Protein AF-A0A5E4III9-F1 (afdb_monomer_lite)

pLDDT: mean 73.58, std 8.46, range [50.62, 87.31]

Foldseek 3Di:
DVVVVVVVLVVQLVVLCVVPVDSLVSNVVSLVVVLVVLVVVLVVQLVVLVVQCPDPDPVSNVVSVVVSVVSVVVNVVCVVVSVVVVVVSVVVVVVVVVVVVVVVVVVVVVVVVVVVVVPPD

Structure (mmCIF, N/CA/C/O backbone):
data_AF-A0A5E4III9-F1
#
_entry.id   AF-A0A5E4III9-F1
#
loop_
_atom_site.group_PDB
_atom_site.id
_atom_site.type_symbol
_atom_site.label_atom_id
_atom_site.label_alt_id
_atom_site.label_comp_id
_atom_site.label_asym_id
_atom_site.label_entity_id
_atom_site.label_seq_id
_atom_site.pdbx_PDB_ins_code
_atom_site.Cartn_x
_atom_site.Cartn_y
_atom_site.Cartn_z
_atom_site.occupancy
_atom_site.B_iso_or_equiv
_atom_site.auth_seq_id
_atom_site.auth_comp_id
_atom_site.auth_asym_id
_atom_site.auth_atom_id
_atom_site.pdbx_PDB_model_num
ATOM 1 N N . MET A 1 1 ? 4.104 14.417 -4.722 1.00 52.00 1 MET A N 1
ATOM 2 C CA . MET A 1 1 ? 3.843 12.965 -4.642 1.00 52.00 1 MET A CA 1
ATOM 3 C C . MET A 1 1 ? 3.243 12.587 -3.291 1.00 52.00 1 MET A C 1
ATOM 5 O O . MET A 1 1 ? 2.065 12.292 -3.270 1.00 52.00 1 MET A O 1
ATOM 9 N N . GLY A 1 2 ? 3.953 12.672 -2.155 1.00 51.81 2 GLY A N 1
ATOM 10 C CA . GLY A 1 2 ? 3.400 12.237 -0.853 1.00 51.81 2 GLY A CA 1
ATOM 11 C C . GLY A 1 2 ? 2.116 12.945 -0.378 1.00 51.81 2 GLY A C 1
ATOM 12 O O . GLY A 1 2 ? 1.231 12.283 0.154 1.00 51.81 2 GLY A O 1
ATOM 13 N N . SER A 1 3 ? 1.971 14.259 -0.596 1.00 65.06 3 SER A N 1
ATOM 14 C CA . SER A 1 3 ? 0.778 14.992 -0.127 1.00 65.06 3 SER A CA 1
ATOM 15 C C . SER A 1 3 ? -0.473 14.737 -0.973 1.00 65.06 3 SER A C 1
ATOM 17 O O . SER A 1 3 ? -1.571 14.720 -0.436 1.00 65.06 3 SER A O 1
ATOM 19 N N . GLU A 1 4 ? -0.323 14.499 -2.275 1.00 70.50 4 GLU A N 1
ATOM 20 C CA . GLU A 1 4 ? -1.440 14.219 -3.190 1.00 70.50 4 GLU A CA 1
ATOM 21 C C . GLU A 1 4 ? -2.107 12.884 -2.852 1.00 70.50 4 GLU A C 1
ATOM 23 O O . GLU A 1 4 ? -3.328 12.796 -2.749 1.00 70.50 4 GLU A O 1
ATOM 28 N N . TYR A 1 5 ? -1.294 11.863 -2.569 1.00 61.53 5 TYR A N 1
ATOM 29 C CA . TYR A 1 5 ? -1.797 10.566 -2.123 1.00 61.53 5 TYR A CA 1
ATOM 30 C C . TYR A 1 5 ? -2.474 10.642 -0.752 1.00 61.53 5 TYR A C 1
ATOM 32 O O . TYR A 1 5 ? -3.450 9.933 -0.531 1.00 61.53 5 TYR A O 1
ATOM 40 N N . ALA A 1 6 ? -1.998 11.509 0.150 1.00 67.44 6 ALA A N 1
ATOM 41 C CA . ALA A 1 6 ? -2.626 11.715 1.454 1.00 67.44 6 ALA A CA 1
ATOM 42 C C . ALA A 1 6 ? -4.012 12.370 1.334 1.00 67.44 6 ALA A C 1
ATOM 44 O O . ALA A 1 6 ? -4.943 11.949 2.016 1.00 67.44 6 ALA A O 1
ATOM 45 N N . ILE A 1 7 ? -4.165 13.349 0.436 1.00 77.00 7 ILE A N 1
ATOM 46 C CA . ILE A 1 7 ? -5.452 14.008 0.172 1.00 77.00 7 ILE A CA 1
ATOM 47 C C . ILE A 1 7 ? -6.441 13.009 -0.437 1.00 77.00 7 ILE A C 1
ATOM 49 O O . ILE A 1 7 ? -7.537 12.846 0.090 1.00 77.00 7 ILE A O 1
ATOM 53 N N . LEU A 1 8 ? -6.022 12.270 -1.470 1.00 74.31 8 LEU A N 1
ATOM 54 C CA . LEU A 1 8 ? -6.843 11.233 -2.105 1.00 74.31 8 LEU A CA 1
ATOM 55 C C . LEU A 1 8 ? -7.246 10.120 -1.126 1.00 74.31 8 LEU A C 1
ATOM 57 O O . LEU A 1 8 ? -8.374 9.637 -1.181 1.00 74.31 8 LEU A O 1
ATOM 61 N N . MET A 1 9 ? -6.342 9.718 -0.225 1.00 65.69 9 MET A N 1
ATOM 62 C CA . MET A 1 9 ? -6.633 8.763 0.852 1.00 65.69 9 MET A CA 1
ATOM 63 C C . MET A 1 9 ? -7.701 9.293 1.805 1.00 65.69 9 MET A C 1
ATOM 65 O O . MET A 1 9 ? -8.627 8.563 2.144 1.00 65.69 9 MET A O 1
ATOM 69 N N . MET A 1 10 ? -7.575 10.549 2.239 1.00 71.94 10 MET A N 1
ATOM 70 C CA . MET A 1 10 ? -8.521 11.159 3.171 1.00 71.94 10 MET A CA 1
ATOM 71 C C . MET A 1 10 ? -9.905 11.306 2.536 1.00 71.94 10 MET A C 1
ATOM 73 O O . MET A 1 10 ? -10.906 10.989 3.171 1.00 71.94 10 MET A O 1
ATOM 77 N N . GLU A 1 11 ? -9.958 11.749 1.282 1.00 79.31 11 GLU A N 1
ATOM 78 C CA . GLU A 1 11 ? -11.200 11.937 0.535 1.00 79.31 11 GLU A CA 1
ATOM 79 C C . GLU A 1 11 ? -11.935 10.607 0.337 1.00 79.31 11 GLU A C 1
ATOM 81 O O . GLU A 1 11 ? -13.101 10.503 0.715 1.00 79.31 11 GLU A O 1
ATOM 86 N N . ARG A 1 12 ? -11.233 9.554 -0.117 1.00 75.19 12 ARG A N 1
ATOM 87 C CA . ARG A 1 12 ? -11.812 8.203 -0.231 1.00 75.19 12 ARG A CA 1
ATOM 88 C C . ARG A 1 12 ? -12.274 7.662 1.118 1.00 75.19 12 ARG A C 1
ATOM 90 O O . ARG A 1 12 ? -13.335 7.061 1.200 1.00 75.19 12 ARG A O 1
ATOM 97 N N . PHE A 1 13 ? -11.484 7.875 2.171 1.00 73.25 13 PHE A N 1
ATOM 98 C CA . PHE A 1 13 ? -11.837 7.421 3.511 1.00 73.25 13 PHE A CA 1
ATOM 99 C C . PHE A 1 13 ? -13.121 8.088 4.012 1.00 73.25 13 PHE A C 1
ATOM 101 O O . PHE A 1 13 ? -13.978 7.399 4.554 1.00 73.25 13 PHE A O 1
ATOM 108 N N . TYR A 1 14 ? -13.285 9.400 3.813 1.00 77.50 14 TYR A N 1
ATOM 109 C CA . TYR A 1 14 ? -14.514 10.101 4.189 1.00 77.50 14 TYR A CA 1
ATOM 110 C C . TYR A 1 14 ? -15.712 9.712 3.323 1.00 77.50 14 TYR A C 1
ATOM 112 O O . TYR A 1 14 ? -16.817 9.606 3.850 1.00 77.50 14 TYR A O 1
ATOM 120 N N . GLU A 1 15 ? -15.510 9.486 2.026 1.00 77.44 15 GLU A N 1
ATOM 121 C CA . GLU A 1 15 ? -16.551 9.027 1.102 1.00 77.44 15 GLU A CA 1
ATOM 122 C C . GLU A 1 15 ? -17.077 7.641 1.510 1.00 77.44 15 GLU A C 1
ATOM 124 O O . GLU A 1 15 ? -18.284 7.446 1.677 1.00 77.44 15 GLU A O 1
ATOM 129 N N . GLU A 1 16 ? -16.172 6.705 1.799 1.00 72.25 16 GLU A N 1
ATOM 130 C CA . GLU A 1 16 ? -16.540 5.367 2.256 1.00 72.25 16 GLU A CA 1
ATOM 131 C C . GLU A 1 16 ? -17.083 5.393 3.697 1.00 72.25 16 GLU A C 1
ATOM 133 O O . GLU A 1 16 ? -18.022 4.666 4.012 1.00 72.25 16 GLU A O 1
ATOM 138 N N . LEU A 1 17 ? -16.588 6.280 4.568 1.00 74.62 17 LEU A N 1
ATOM 139 C CA . LEU A 1 17 ? -17.140 6.481 5.914 1.00 74.62 17 LEU A CA 1
ATOM 140 C C . LEU A 1 17 ? -18.594 6.958 5.855 1.00 74.62 17 LEU A C 1
ATOM 142 O O . LEU A 1 17 ? -19.413 6.526 6.664 1.00 74.62 17 LEU A O 1
ATOM 146 N N . HIS A 1 18 ? -18.926 7.813 4.887 1.00 77.56 18 HIS A N 1
ATOM 147 C CA . HIS A 1 18 ? -20.294 8.276 4.680 1.00 77.56 18 HIS A CA 1
ATOM 148 C C . HIS A 1 18 ? -21.207 7.165 4.137 1.00 77.56 18 HIS A C 1
ATOM 150 O O . HIS A 1 18 ? -22.386 7.130 4.479 1.00 77.56 18 HIS A O 1
ATOM 156 N N . ASN A 1 19 ? -20.665 6.253 3.323 1.00 76.19 19 ASN A N 1
ATOM 157 C CA . ASN A 1 19 ? -21.412 5.139 2.731 1.00 76.19 19 ASN A CA 1
ATOM 158 C C . ASN A 1 19 ? -21.668 3.987 3.708 1.00 76.19 19 ASN A C 1
ATOM 160 O O . ASN A 1 19 ? -22.775 3.454 3.747 1.00 76.19 19 ASN A O 1
ATOM 164 N N . VAL A 1 20 ? -20.651 3.573 4.466 1.00 76.50 20 VAL A N 1
ATOM 165 C CA . VAL A 1 20 ? -20.727 2.366 5.304 1.00 76.50 20 VAL A CA 1
ATOM 166 C C . VAL A 1 20 ? -21.057 2.698 6.762 1.00 76.50 20 VAL A C 1
ATOM 168 O O . VAL A 1 20 ? -21.545 1.850 7.504 1.00 76.50 20 VAL A O 1
ATOM 171 N N . GLY A 1 21 ? -20.813 3.939 7.197 1.00 67.50 21 GLY A N 1
ATOM 172 C CA . GLY A 1 21 ? -21.085 4.416 8.558 1.00 67.50 21 GLY A CA 1
ATOM 173 C C . GLY A 1 21 ? -20.150 3.849 9.631 1.00 67.50 21 GLY A C 1
ATOM 174 O O . GLY A 1 21 ? -20.046 4.426 10.714 1.00 67.50 21 GLY A O 1
ATOM 175 N N . ASP A 1 22 ? -19.441 2.758 9.333 1.00 73.06 22 ASP A N 1
ATOM 176 C CA . ASP A 1 22 ? -18.394 2.193 10.169 1.00 73.06 22 ASP A CA 1
ATOM 177 C C . ASP A 1 22 ? -16.997 2.640 9.689 1.00 73.06 22 ASP A C 1
ATOM 179 O O . ASP A 1 22 ? -16.580 2.283 8.581 1.00 73.06 22 ASP A O 1
ATOM 183 N N . PRO A 1 23 ? -16.230 3.383 10.512 1.00 64.75 23 PRO A N 1
ATOM 184 C CA . PRO A 1 23 ? -14.871 3.798 10.172 1.00 64.75 23 PRO A CA 1
ATOM 185 C C . PRO A 1 23 ? -13.928 2.642 9.852 1.00 64.75 23 PRO A C 1
ATOM 187 O O . PRO A 1 23 ? -12.963 2.833 9.113 1.00 64.75 23 PRO A O 1
ATOM 190 N N . TYR A 1 24 ? -14.177 1.452 10.402 1.00 67.12 24 TYR A N 1
ATOM 191 C CA . TYR A 1 24 ? -13.305 0.301 10.184 1.00 67.12 24 TYR A CA 1
ATOM 192 C C . TYR A 1 24 ? -13.527 -0.321 8.805 1.00 67.12 24 TYR A C 1
ATOM 194 O O . TYR A 1 24 ? -12.560 -0.602 8.096 1.00 67.12 24 TYR A O 1
ATOM 202 N N . GLU A 1 25 ? -14.784 -0.495 8.404 1.00 64.81 25 GLU A N 1
ATOM 203 C CA . GLU A 1 25 ? -15.129 -1.027 7.085 1.00 64.81 25 GLU A CA 1
ATOM 204 C C . GLU A 1 25 ? -14.772 -0.040 5.964 1.00 64.81 25 GLU A C 1
ATOM 206 O O . GLU A 1 25 ? -14.154 -0.426 4.970 1.00 64.81 25 GLU A O 1
ATOM 211 N N . ALA A 1 26 ? -15.023 1.256 6.180 1.00 67.56 26 ALA A N 1
ATOM 212 C CA . ALA A 1 26 ? -14.617 2.322 5.268 1.00 67.56 26 ALA A CA 1
ATOM 213 C C . ALA A 1 26 ? -13.108 2.310 4.976 1.00 67.56 26 ALA A C 1
ATOM 215 O O . ALA A 1 26 ? -12.666 2.484 3.835 1.00 67.56 26 ALA A O 1
ATOM 216 N N . LEU A 1 27 ? -12.299 2.052 6.005 1.00 66.12 27 LEU A N 1
ATOM 217 C CA . LEU A 1 27 ? -10.853 2.005 5.871 1.00 66.12 27 LEU A CA 1
ATOM 218 C C . LEU A 1 27 ? -10.357 0.728 5.179 1.00 66.12 27 LEU A C 1
ATOM 220 O O . LEU A 1 27 ? -9.449 0.804 4.352 1.00 66.12 27 LEU A O 1
ATOM 224 N N . ALA A 1 28 ? -10.964 -0.427 5.464 1.00 69.12 28 ALA A N 1
ATOM 225 C CA . ALA A 1 28 ? -10.635 -1.683 4.789 1.00 69.12 28 ALA A CA 1
ATOM 226 C C . ALA A 1 28 ? -10.929 -1.612 3.280 1.00 69.12 28 ALA A C 1
ATOM 228 O O . ALA A 1 28 ? -10.103 -2.023 2.459 1.00 69.12 28 ALA A O 1
ATOM 229 N N . ILE A 1 29 ? -12.071 -1.029 2.904 1.00 69.06 29 ILE A N 1
ATOM 230 C CA . ILE A 1 29 ? -12.453 -0.828 1.501 1.00 69.06 29 ILE A CA 1
ATOM 231 C C . ILE A 1 29 ? -11.505 0.166 0.822 1.00 69.06 29 ILE A C 1
ATOM 233 O O . ILE A 1 29 ? -10.997 -0.112 -0.269 1.00 69.06 29 ILE A O 1
ATOM 237 N N . THR A 1 30 ? -11.204 1.285 1.490 1.00 68.62 30 THR A N 1
ATOM 238 C CA . THR A 1 30 ? -10.249 2.291 1.003 1.00 68.62 30 THR A CA 1
ATOM 239 C C . THR A 1 30 ? -8.873 1.669 0.750 1.00 68.62 30 THR A C 1
ATOM 241 O O . THR A 1 30 ? -8.289 1.862 -0.317 1.00 68.62 30 THR A O 1
ATOM 244 N N . ALA A 1 31 ? -8.384 0.841 1.675 1.00 68.06 31 ALA A N 1
ATOM 245 C CA . ALA A 1 31 ? -7.123 0.124 1.538 1.00 68.06 31 ALA A CA 1
ATOM 246 C C . ALA A 1 31 ? -7.129 -0.835 0.329 1.00 68.06 31 ALA A C 1
ATOM 248 O O . ALA A 1 31 ? -6.209 -0.811 -0.490 1.00 68.06 31 ALA A O 1
ATOM 249 N N . ASN A 1 32 ? -8.176 -1.644 0.162 1.00 69.81 32 ASN A N 1
ATOM 250 C CA . ASN A 1 32 ? -8.250 -2.624 -0.926 1.00 69.81 32 ASN A CA 1
ATOM 251 C C . ASN A 1 32 ? -8.321 -1.953 -2.318 1.00 69.81 32 ASN A C 1
ATOM 253 O O . ASN A 1 32 ? -7.616 -2.337 -3.261 1.00 69.81 32 ASN A O 1
ATOM 257 N N . ARG A 1 33 ? -9.102 -0.870 -2.436 1.00 69.81 33 ARG A N 1
ATOM 258 C CA . ARG A 1 33 ? -9.187 -0.057 -3.663 1.00 69.81 33 ARG A CA 1
ATOM 259 C C . ARG A 1 33 ? -7.878 0.651 -3.994 1.00 69.81 33 ARG A C 1
ATOM 261 O O . ARG A 1 33 ? -7.474 0.674 -5.154 1.00 69.81 33 ARG A O 1
ATOM 268 N N . ILE A 1 34 ? -7.204 1.223 -3.001 1.00 70.94 34 ILE A N 1
ATOM 269 C CA . ILE A 1 34 ? -5.958 1.957 -3.239 1.00 70.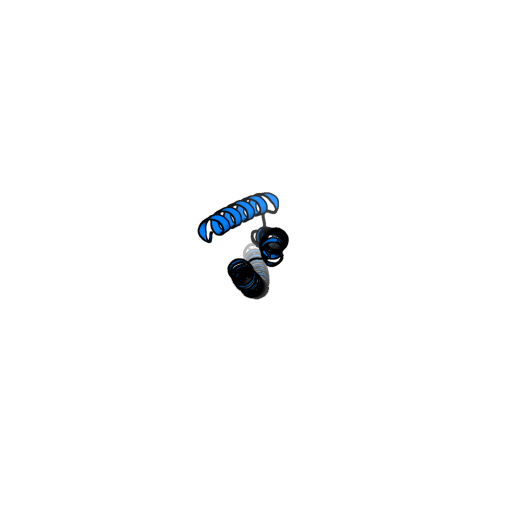94 34 ILE A CA 1
ATOM 270 C C . ILE A 1 34 ? -4.813 0.995 -3.561 1.00 70.94 34 ILE A C 1
ATOM 272 O O . ILE A 1 34 ? -4.029 1.287 -4.460 1.00 70.94 34 ILE A O 1
ATOM 276 N N . GLY A 1 35 ? -4.749 -0.178 -2.925 1.00 67.31 35 GLY A N 1
ATOM 277 C CA . GLY A 1 35 ? -3.737 -1.195 -3.226 1.00 67.31 35 GLY A CA 1
ATOM 278 C C . GLY A 1 35 ? -3.794 -1.690 -4.678 1.00 67.31 35 GLY A C 1
ATOM 279 O O . GLY A 1 35 ? -2.767 -1.750 -5.357 1.00 67.31 35 GLY A O 1
ATOM 280 N N . SER A 1 36 ? -4.997 -1.978 -5.187 1.00 70.12 36 SER A N 1
ATOM 281 C CA . SER A 1 36 ? -5.193 -2.383 -6.589 1.00 70.12 36 SER A CA 1
ATOM 282 C C . SER A 1 36 ? -4.903 -1.246 -7.579 1.00 70.12 36 SER A C 1
ATOM 284 O O . SER A 1 36 ? -4.231 -1.468 -8.589 1.00 70.12 36 SER A O 1
ATOM 286 N N . ALA A 1 37 ? -5.314 -0.012 -7.267 1.00 73.38 37 ALA A N 1
ATOM 287 C CA . ALA A 1 37 ? -4.984 1.166 -8.073 1.00 73.38 37 ALA A CA 1
ATOM 288 C C . ALA A 1 37 ? -3.467 1.431 -8.134 1.00 73.38 37 ALA A C 1
ATOM 290 O O . ALA A 1 37 ? -2.936 1.804 -9.183 1.00 73.38 37 ALA A O 1
ATOM 291 N N . LEU A 1 38 ? -2.752 1.195 -7.031 1.00 70.88 38 LEU A N 1
ATOM 292 C CA . LEU A 1 38 ? -1.308 1.385 -6.954 1.00 70.88 38 LEU A CA 1
ATOM 293 C C . LEU A 1 38 ? -0.543 0.353 -7.792 1.00 70.88 38 LEU A C 1
ATOM 295 O O . LEU A 1 38 ? 0.405 0.713 -8.485 1.00 70.88 38 LEU A O 1
ATOM 299 N N . MET A 1 39 ? -0.980 -0.910 -7.777 1.00 72.44 39 MET A N 1
ATOM 300 C CA . MET A 1 39 ? -0.439 -1.963 -8.647 1.00 72.44 39 MET A CA 1
ATOM 301 C C . MET A 1 39 ? -0.631 -1.634 -10.127 1.00 72.44 39 MET A C 1
ATOM 303 O O . MET A 1 39 ? 0.311 -1.758 -10.909 1.00 72.44 39 MET A O 1
ATOM 307 N N . ALA A 1 40 ? -1.824 -1.163 -10.505 1.00 79.94 40 ALA A N 1
ATOM 308 C CA . ALA A 1 40 ? -2.098 -0.731 -11.871 1.00 79.94 40 ALA A CA 1
ATOM 309 C C . ALA A 1 40 ? -1.169 0.421 -12.286 1.00 79.94 40 ALA A C 1
ATOM 311 O O . ALA A 1 40 ? -0.503 0.321 -13.310 1.00 79.94 40 ALA A O 1
ATOM 312 N N . SER A 1 41 ? -1.051 1.465 -11.458 1.00 78.62 41 SER A N 1
ATOM 313 C CA . SER A 1 41 ? -0.153 2.605 -11.703 1.00 78.62 41 SER A CA 1
ATOM 314 C C . SER A 1 41 ? 1.318 2.180 -11.811 1.00 78.62 41 SER A C 1
ATOM 316 O O . SER A 1 41 ? 2.017 2.558 -12.753 1.00 78.62 41 SER A O 1
ATOM 318 N N . GLY A 1 42 ? 1.774 1.323 -10.894 1.00 78.19 42 GLY A N 1
ATOM 319 C CA . GLY A 1 42 ? 3.127 0.778 -10.879 1.00 78.19 42 GLY A CA 1
ATOM 320 C C . GLY A 1 42 ? 3.471 -0.014 -12.137 1.00 78.19 42 GLY A C 1
ATOM 321 O O . GLY A 1 42 ? 4.539 0.191 -12.713 1.00 78.19 42 GLY A O 1
ATOM 322 N N . MET A 1 43 ? 2.554 -0.866 -12.606 1.00 82.06 43 MET A N 1
ATOM 323 C CA . MET A 1 43 ? 2.731 -1.593 -13.866 1.00 82.06 43 MET A CA 1
ATOM 324 C C . MET A 1 43 ? 2.897 -0.638 -15.049 1.00 82.06 43 MET A C 1
ATOM 326 O O . MET A 1 43 ? 3.802 -0.834 -15.857 1.00 82.06 43 MET A O 1
ATOM 330 N N . THR A 1 44 ? 2.095 0.425 -15.133 1.00 85.12 44 THR A N 1
ATOM 331 C CA . THR A 1 44 ? 2.202 1.416 -16.216 1.00 85.12 44 THR A CA 1
ATOM 332 C C . THR A 1 44 ? 3.574 2.086 -16.243 1.00 85.12 44 THR A C 1
ATOM 334 O O . THR A 1 44 ? 4.150 2.272 -17.313 1.00 85.12 44 THR A O 1
ATOM 337 N N . VAL A 1 45 ? 4.129 2.408 -15.070 1.00 82.56 45 VAL A N 1
ATOM 338 C CA . VAL A 1 45 ? 5.469 3.001 -14.950 1.00 82.56 45 VAL A CA 1
ATOM 339 C C . VAL A 1 45 ? 6.542 2.008 -15.395 1.00 82.56 45 VAL A C 1
ATOM 341 O O . VAL A 1 45 ? 7.418 2.371 -16.179 1.00 82.56 45 VAL A O 1
ATOM 344 N N . VAL A 1 46 ? 6.458 0.747 -14.960 1.00 80.69 46 VAL A N 1
ATOM 345 C CA . VAL A 1 46 ? 7.389 -0.305 -15.394 1.00 80.69 46 VAL A CA 1
ATOM 346 C C . VAL A 1 46 ? 7.356 -0.464 -16.914 1.00 80.69 46 VAL A C 1
ATOM 348 O O . VAL A 1 46 ? 8.416 -0.480 -17.533 1.00 80.69 46 VAL A O 1
ATOM 351 N N . PHE A 1 47 ? 6.175 -0.499 -17.537 1.00 84.94 47 PHE A N 1
ATOM 352 C CA . PHE A 1 47 ? 6.054 -0.565 -18.997 1.00 84.94 47 PHE A CA 1
ATOM 353 C C . PHE A 1 47 ? 6.600 0.685 -19.700 1.00 84.94 47 PHE A C 1
ATOM 355 O O . PHE A 1 47 ? 7.307 0.564 -20.701 1.00 84.94 47 PHE A O 1
ATOM 362 N N . GLY A 1 48 ? 6.331 1.879 -19.165 1.00 82.75 48 GLY A N 1
ATOM 363 C CA . GLY A 1 48 ? 6.834 3.138 -19.718 1.00 82.75 48 GLY A CA 1
ATOM 364 C C . GLY A 1 48 ? 8.362 3.213 -19.718 1.00 82.75 48 GLY A C 1
ATOM 365 O O . GLY A 1 48 ? 8.965 3.609 -20.714 1.00 82.75 48 GLY A O 1
ATOM 366 N N . PHE A 1 49 ? 9.004 2.766 -18.636 1.00 78.06 49 PHE A N 1
ATOM 367 C CA . PHE A 1 49 ? 10.465 2.726 -18.556 1.00 78.06 49 PHE A CA 1
ATOM 368 C C . PHE A 1 49 ? 11.083 1.506 -19.250 1.00 78.06 49 PHE A C 1
ATOM 370 O O . PHE A 1 49 ? 12.203 1.603 -19.749 1.00 78.06 49 PHE A O 1
ATOM 377 N N . ALA A 1 50 ? 10.362 0.390 -19.380 1.00 78.12 50 ALA A N 1
ATOM 378 C CA . ALA A 1 50 ? 10.807 -0.749 -20.183 1.00 78.12 50 ALA A CA 1
ATOM 379 C C . ALA A 1 50 ? 10.999 -0.369 -21.662 1.00 78.12 50 ALA A C 1
ATOM 381 O O . ALA A 1 50 ? 11.931 -0.853 -22.301 1.00 78.12 50 ALA A O 1
ATOM 382 N N . ALA A 1 51 ? 10.195 0.560 -22.192 1.00 79.69 51 ALA A N 1
ATOM 383 C CA . ALA A 1 51 ? 10.383 1.089 -23.544 1.00 79.69 51 ALA A CA 1
ATOM 384 C C . ALA A 1 51 ? 11.729 1.823 -23.725 1.00 79.69 51 ALA A C 1
ATOM 386 O O . ALA A 1 51 ? 12.313 1.778 -24.806 1.00 79.69 51 ALA A O 1
ATOM 387 N N . LEU A 1 52 ? 12.266 2.449 -22.669 1.00 73.56 52 LEU A N 1
ATOM 388 C CA . LEU A 1 52 ? 13.578 3.111 -22.703 1.00 73.56 52 LEU A CA 1
ATOM 389 C C . LEU A 1 52 ? 14.741 2.109 -22.744 1.00 73.56 52 LEU A C 1
ATOM 391 O O . LEU A 1 52 ? 15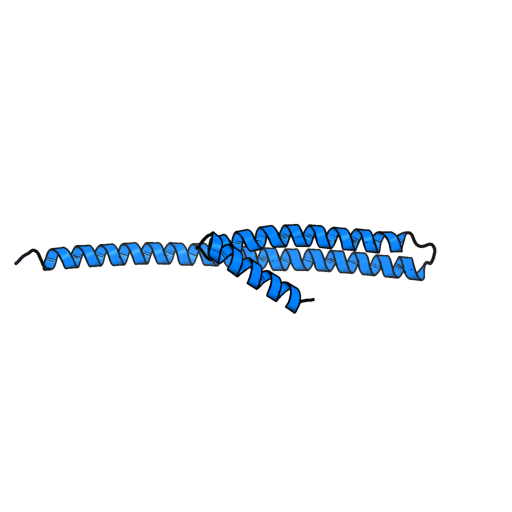.794 2.430 -23.291 1.00 73.56 52 LEU A O 1
ATOM 395 N N . ILE A 1 53 ? 14.549 0.892 -22.223 1.00 70.56 53 ILE A N 1
ATOM 396 C CA . ILE A 1 53 ? 15.553 -0.186 -22.276 1.00 70.56 53 ILE A CA 1
ATOM 397 C C . ILE A 1 53 ? 15.761 -0.675 -23.716 1.00 70.56 53 ILE A C 1
ATOM 399 O O . ILE A 1 53 ? 16.868 -1.061 -24.077 1.00 70.56 53 ILE A O 1
ATOM 403 N N . ALA A 1 54 ? 14.733 -0.600 -24.567 1.00 72.31 54 ALA A N 1
ATOM 404 C CA . ALA A 1 54 ? 14.837 -0.942 -25.986 1.00 72.31 54 ALA A CA 1
ATOM 405 C C . ALA A 1 54 ? 15.624 0.098 -26.817 1.00 72.31 54 ALA A C 1
ATOM 407 O O . ALA A 1 54 ? 15.807 -0.087 -28.021 1.00 72.31 54 ALA A O 1
ATOM 408 N N . SER A 1 55 ? 16.078 1.197 -26.203 1.00 76.31 55 SER A N 1
ATOM 409 C CA . SER A 1 55 ? 16.826 2.248 -26.891 1.00 76.31 55 SER A CA 1
ATOM 410 C C . SER A 1 55 ? 18.240 1.784 -27.282 1.00 76.31 55 SER A C 1
ATOM 412 O O . SER A 1 55 ? 18.963 1.250 -26.442 1.00 76.31 55 SER A O 1
ATOM 414 N N . PRO A 1 56 ? 18.698 2.050 -28.522 1.00 66.50 56 PRO A N 1
ATOM 415 C CA . PRO A 1 56 ? 20.030 1.663 -29.000 1.00 66.50 56 PRO A CA 1
ATOM 416 C C . PRO A 1 56 ? 21.182 2.474 -28.374 1.00 66.50 56 PRO A C 1
ATOM 418 O O . PRO A 1 56 ? 22.351 2.136 -28.562 1.00 66.50 56 PRO A O 1
ATOM 421 N N . PHE A 1 57 ? 20.887 3.544 -27.626 1.00 75.06 57 PHE A N 1
ATOM 422 C CA . PHE A 1 57 ? 21.897 4.332 -26.919 1.00 75.06 57 PHE A CA 1
ATOM 423 C C . PHE A 1 57 ? 22.164 3.764 -25.523 1.00 75.06 57 PHE A C 1
ATOM 425 O O . PHE A 1 57 ? 21.326 3.863 -24.626 1.00 75.06 57 PHE A O 1
ATOM 432 N N . ASN A 1 58 ? 23.383 3.262 -25.314 1.00 69.56 58 ASN A N 1
ATOM 433 C CA . ASN A 1 58 ? 23.809 2.594 -24.077 1.00 69.56 58 ASN A CA 1
ATOM 434 C C . ASN A 1 58 ? 23.607 3.448 -22.803 1.00 69.56 58 ASN A C 1
ATOM 436 O O . ASN A 1 58 ? 23.272 2.923 -21.747 1.00 69.56 58 ASN A O 1
ATOM 440 N N . ILE A 1 59 ? 23.735 4.778 -22.904 1.00 75.94 59 ILE A N 1
ATOM 441 C CA . ILE A 1 59 ? 23.476 5.715 -21.795 1.00 75.94 59 ILE A CA 1
ATOM 442 C C . ILE A 1 59 ? 22.000 5.718 -21.363 1.00 75.94 59 ILE A C 1
ATOM 444 O O . ILE A 1 59 ? 21.706 5.768 -20.170 1.00 75.94 59 ILE A O 1
ATOM 448 N N . ILE A 1 60 ? 21.073 5.635 -22.322 1.00 76.50 60 ILE A N 1
ATOM 449 C CA . ILE A 1 60 ? 19.627 5.682 -22.071 1.00 76.50 60 ILE A CA 1
ATOM 450 C C . ILE A 1 60 ? 19.148 4.324 -21.551 1.00 76.50 60 ILE A C 1
ATOM 452 O O . ILE A 1 60 ? 18.372 4.277 -20.599 1.00 76.50 60 ILE A O 1
ATOM 456 N N . GLY A 1 61 ? 19.668 3.226 -22.111 1.00 74.38 61 GLY A N 1
ATOM 457 C CA . GLY A 1 61 ? 19.373 1.872 -21.641 1.00 74.38 61 GLY A CA 1
ATOM 458 C C . GLY A 1 61 ? 19.796 1.645 -20.185 1.00 74.38 61 GLY A C 1
ATOM 459 O O . GLY A 1 61 ? 18.988 1.181 -19.381 1.00 74.38 61 GLY A O 1
ATOM 460 N N . ASN A 1 62 ? 21.017 2.049 -19.806 1.00 77.81 62 ASN A N 1
ATOM 461 C CA . ASN A 1 62 ? 21.500 1.908 -18.425 1.00 77.81 62 ASN A CA 1
ATOM 462 C C . ASN A 1 62 ? 20.690 2.761 -17.434 1.00 77.81 62 ASN A C 1
ATOM 464 O O . ASN A 1 62 ? 20.358 2.303 -16.340 1.00 77.81 62 ASN A O 1
ATOM 468 N N . PHE A 1 63 ? 20.327 3.987 -17.823 1.00 82.19 63 PHE A N 1
ATOM 469 C CA . PHE A 1 63 ? 19.463 4.852 -17.017 1.00 82.19 63 PHE A CA 1
ATOM 470 C C . PHE A 1 63 ? 18.050 4.270 -16.851 1.00 82.19 63 PHE A C 1
ATOM 472 O O . PHE A 1 63 ? 17.489 4.280 -15.751 1.00 82.19 63 PHE A O 1
ATOM 479 N N . GLY A 1 64 ? 17.489 3.715 -17.929 1.00 79.44 64 GLY A N 1
ATOM 480 C CA . GLY A 1 64 ? 16.204 3.022 -17.909 1.00 79.44 64 GLY A CA 1
ATOM 481 C C . GLY A 1 64 ? 16.213 1.824 -16.960 1.00 79.44 64 GLY A C 1
ATOM 482 O O . GLY A 1 64 ? 15.304 1.686 -16.147 1.00 79.44 64 GLY A O 1
ATOM 483 N N . LEU A 1 65 ? 17.276 1.016 -16.976 1.00 81.12 65 LEU A N 1
ATOM 484 C CA . LEU A 1 65 ? 17.420 -0.159 -16.111 1.00 81.12 65 LEU A CA 1
ATOM 485 C C . LEU A 1 65 ? 17.479 0.224 -14.619 1.00 81.12 65 LEU A C 1
ATOM 487 O O . LEU A 1 65 ? 16.740 -0.336 -13.807 1.00 81.12 65 LEU A O 1
ATOM 491 N N . VAL A 1 66 ? 18.282 1.234 -14.257 1.00 85.81 66 VAL A N 1
ATOM 492 C CA . VAL A 1 66 ? 18.352 1.756 -12.874 1.00 85.81 66 VAL A CA 1
ATOM 493 C C . VAL A 1 66 ? 17.003 2.319 -12.420 1.00 85.81 66 VAL A C 1
ATOM 495 O O . VAL A 1 66 ? 16.602 2.129 -11.268 1.00 85.81 66 VAL A O 1
ATOM 498 N N . THR A 1 67 ? 16.274 2.977 -13.322 1.00 84.94 67 THR A N 1
ATOM 499 C CA . THR A 1 67 ? 14.966 3.557 -13.007 1.00 84.94 67 THR A CA 1
ATOM 500 C C . THR A 1 67 ? 13.907 2.475 -12.813 1.00 84.94 67 THR A C 1
ATOM 502 O O . THR A 1 67 ? 13.169 2.530 -11.832 1.00 84.94 67 THR A O 1
ATOM 505 N N . VAL A 1 68 ? 13.866 1.447 -13.668 1.00 82.44 68 VAL A N 1
ATOM 506 C CA . VAL A 1 68 ? 12.962 0.296 -13.492 1.00 82.44 68 VAL A CA 1
ATOM 507 C C . VAL A 1 68 ? 13.236 -0.412 -12.168 1.00 82.44 68 VAL A C 1
ATOM 509 O O . VAL A 1 68 ? 12.298 -0.660 -11.415 1.00 82.44 68 VAL A O 1
ATOM 512 N N . LEU A 1 69 ? 14.504 -0.674 -11.834 1.00 85.69 69 LEU A N 1
ATOM 513 C CA . LEU A 1 69 ? 14.864 -1.250 -10.535 1.00 85.69 69 LEU A CA 1
ATOM 514 C C . LEU A 1 69 ? 14.390 -0.365 -9.378 1.00 85.69 69 LEU A C 1
ATOM 516 O O . LEU A 1 69 ? 13.777 -0.870 -8.442 1.00 85.69 69 LE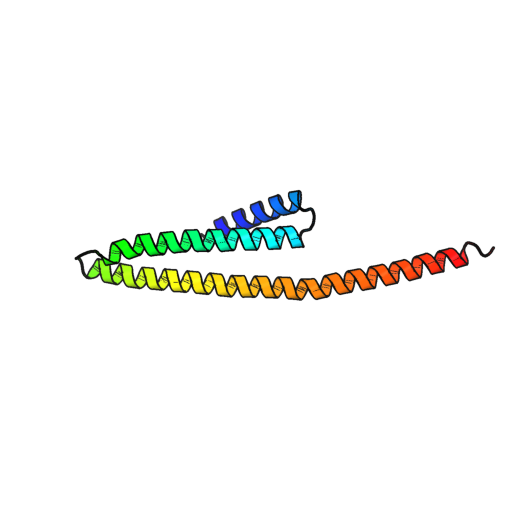U A O 1
ATOM 520 N N . SER A 1 70 ? 14.606 0.949 -9.461 1.00 87.06 70 SER A N 1
ATOM 521 C CA . SER A 1 70 ? 14.146 1.895 -8.436 1.00 87.06 70 SER A CA 1
ATOM 522 C C . SER A 1 70 ? 12.625 1.872 -8.266 1.00 87.06 70 SER A C 1
ATOM 524 O O . SER A 1 70 ? 12.140 1.865 -7.139 1.00 87.06 70 SER A O 1
ATOM 526 N N . VAL A 1 71 ? 11.865 1.804 -9.363 1.00 84.81 71 VAL A N 1
ATOM 527 C CA . VAL A 1 71 ? 10.396 1.708 -9.338 1.00 84.81 71 VAL A CA 1
ATOM 528 C C . VAL A 1 71 ? 9.942 0.387 -8.723 1.00 84.81 71 VAL A C 1
ATOM 530 O O . VAL A 1 71 ? 9.022 0.384 -7.908 1.00 84.81 71 VAL A O 1
ATOM 533 N N . ILE A 1 72 ? 10.601 -0.726 -9.052 1.00 83.69 72 ILE A N 1
ATOM 534 C CA . ILE A 1 72 ? 10.316 -2.034 -8.450 1.00 83.69 72 ILE A CA 1
ATOM 535 C C . ILE A 1 72 ? 10.582 -1.991 -6.940 1.00 83.69 72 ILE A C 1
ATOM 537 O O . ILE A 1 72 ? 9.721 -2.386 -6.157 1.00 83.69 72 ILE A O 1
ATOM 541 N N . PHE A 1 73 ? 11.731 -1.462 -6.511 1.00 87.31 73 PHE A N 1
ATOM 542 C CA . PHE A 1 73 ? 12.045 -1.309 -5.088 1.00 87.31 73 PHE A CA 1
ATOM 543 C C . PHE A 1 73 ? 11.065 -0.379 -4.372 1.00 87.31 73 PHE A C 1
ATOM 545 O O . PHE A 1 73 ? 10.656 -0.678 -3.249 1.00 87.31 73 PHE A O 1
ATOM 552 N N . ALA A 1 74 ? 10.651 0.715 -5.011 1.00 83.88 74 ALA A N 1
ATOM 553 C CA . ALA A 1 74 ? 9.635 1.609 -4.475 1.00 83.88 74 ALA A CA 1
ATOM 554 C C . ALA A 1 74 ? 8.291 0.885 -4.315 1.00 83.88 74 ALA A C 1
ATOM 556 O O . ALA A 1 74 ? 7.713 0.943 -3.235 1.00 83.88 74 ALA A O 1
ATOM 557 N N . LEU A 1 75 ? 7.838 0.132 -5.325 1.00 79.44 75 LEU A N 1
ATOM 558 C CA . LEU A 1 75 ? 6.610 -0.669 -5.255 1.00 79.44 75 LEU A CA 1
ATOM 559 C C . LEU A 1 75 ? 6.660 -1.704 -4.132 1.00 79.44 75 LEU A C 1
ATOM 561 O O . LEU A 1 75 ? 5.712 -1.798 -3.356 1.00 79.44 75 LEU A O 1
ATOM 565 N N . ILE A 1 76 ? 7.768 -2.440 -4.009 1.00 81.50 76 ILE A N 1
ATOM 566 C CA . ILE A 1 76 ? 7.972 -3.419 -2.933 1.00 81.50 76 ILE A CA 1
ATOM 567 C C . ILE A 1 76 ? 7.934 -2.721 -1.572 1.00 81.50 76 ILE A C 1
ATOM 569 O O . ILE A 1 76 ? 7.231 -3.169 -0.669 1.00 81.50 76 ILE A O 1
ATOM 573 N N . THR A 1 77 ? 8.644 -1.602 -1.428 1.00 82.44 77 THR A N 1
ATOM 574 C CA . THR A 1 77 ? 8.675 -0.824 -0.182 1.00 82.44 77 THR A CA 1
ATOM 575 C C . THR A 1 77 ? 7.283 -0.328 0.180 1.00 82.44 77 THR A C 1
ATOM 577 O O . THR A 1 77 ? 6.858 -0.475 1.323 1.00 82.44 77 THR A O 1
ATOM 580 N N . THR A 1 78 ? 6.540 0.209 -0.788 1.00 76.69 78 THR A N 1
ATOM 581 C CA . THR A 1 78 ? 5.168 0.648 -0.560 1.00 76.69 78 THR A CA 1
ATOM 582 C C . THR A 1 78 ? 4.277 -0.518 -0.159 1.00 76.69 78 THR A C 1
ATOM 584 O O . THR A 1 78 ? 3.536 -0.370 0.804 1.00 76.69 78 THR A O 1
ATOM 587 N N . PHE A 1 79 ? 4.387 -1.686 -0.797 1.00 71.62 79 PHE A N 1
ATOM 588 C CA . PHE A 1 79 ? 3.632 -2.877 -0.398 1.00 71.62 79 PHE A CA 1
ATOM 589 C C . PHE A 1 79 ? 3.969 -3.347 1.015 1.00 71.62 79 PHE A C 1
ATOM 591 O O . PHE A 1 79 ? 3.062 -3.637 1.785 1.00 71.62 79 PHE A O 1
ATOM 598 N N . ILE A 1 80 ? 5.247 -3.384 1.389 1.00 75.75 80 ILE A N 1
ATOM 599 C CA . ILE A 1 80 ? 5.670 -3.788 2.735 1.00 75.75 80 ILE A CA 1
ATOM 600 C C . ILE A 1 80 ? 5.130 -2.807 3.776 1.00 75.75 80 ILE A C 1
ATOM 602 O O . ILE A 1 80 ? 4.504 -3.229 4.745 1.00 75.75 80 ILE A O 1
ATOM 606 N N . VAL A 1 81 ? 5.322 -1.501 3.571 1.00 75.88 81 VAL A N 1
ATOM 607 C CA . VAL A 1 81 ? 4.798 -0.468 4.480 1.00 75.88 81 VAL A CA 1
ATOM 608 C C . VAL A 1 81 ? 3.275 -0.556 4.564 1.00 75.88 81 VAL A C 1
ATOM 610 O O . VAL A 1 81 ? 2.712 -0.470 5.652 1.00 75.88 81 VAL A O 1
ATOM 613 N N . PHE A 1 82 ? 2.610 -0.792 3.436 1.00 69.69 82 PHE A N 1
ATOM 614 C CA . PHE A 1 82 ? 1.163 -0.925 3.358 1.00 69.69 82 PHE A CA 1
ATOM 615 C C . PHE A 1 82 ? 0.639 -2.161 4.103 1.00 69.69 82 PHE A C 1
ATOM 617 O O . PHE A 1 82 ? -0.264 -2.031 4.924 1.00 69.69 82 PHE A O 1
ATOM 624 N N . VAL A 1 83 ? 1.235 -3.341 3.898 1.00 65.38 83 VAL A N 1
ATOM 625 C CA . VAL A 1 83 ? 0.888 -4.581 4.618 1.00 65.38 83 VAL A CA 1
ATOM 626 C C . VAL A 1 83 ? 1.152 -4.434 6.117 1.00 65.38 83 VAL A C 1
ATOM 628 O O . VAL A 1 83 ? 0.328 -4.839 6.930 1.00 65.38 83 VAL A O 1
ATOM 631 N N . VAL A 1 84 ? 2.264 -3.805 6.507 1.00 71.62 84 VAL A N 1
ATOM 632 C CA . VAL A 1 84 ? 2.586 -3.548 7.919 1.00 71.62 84 VAL A CA 1
ATOM 633 C C . VAL A 1 84 ? 1.557 -2.619 8.564 1.00 71.62 84 VAL A C 1
ATOM 635 O O . VAL A 1 84 ? 1.137 -2.871 9.694 1.00 71.62 84 VAL A O 1
ATOM 638 N N . LEU A 1 85 ? 1.123 -1.569 7.863 1.00 68.75 85 LEU A N 1
ATOM 639 C CA . LEU A 1 85 ? 0.055 -0.694 8.344 1.00 68.75 85 LEU A CA 1
ATOM 640 C C . LEU A 1 85 ? -1.282 -1.438 8.432 1.00 68.75 85 LEU A C 1
ATOM 642 O O . LEU A 1 85 ? -1.948 -1.338 9.457 1.00 68.75 85 LEU A O 1
ATOM 646 N N . MET A 1 86 ? -1.635 -2.241 7.427 1.00 62.75 86 MET A N 1
ATOM 647 C CA . MET A 1 86 ? -2.853 -3.056 7.430 1.00 62.75 86 MET A CA 1
ATOM 648 C C . MET A 1 86 ? -2.888 -4.019 8.627 1.00 62.75 86 MET A C 1
ATOM 650 O O . MET A 1 86 ? -3.848 -4.003 9.392 1.00 62.75 86 MET A O 1
ATOM 654 N N . ILE A 1 87 ? -1.808 -4.772 8.866 1.00 62.66 87 ILE A N 1
ATOM 655 C CA . ILE A 1 87 ? -1.691 -5.686 10.015 1.00 62.66 87 ILE A CA 1
ATOM 656 C C . ILE A 1 87 ? -1.772 -4.921 11.340 1.00 62.66 87 ILE A C 1
ATOM 658 O O . ILE A 1 87 ? -2.447 -5.352 12.272 1.00 62.66 87 ILE A O 1
ATOM 662 N N . ARG A 1 88 ? -1.100 -3.769 11.452 1.00 60.66 88 ARG A N 1
ATOM 663 C CA . ARG A 1 88 ? -1.162 -2.927 12.658 1.00 60.66 88 ARG A CA 1
ATOM 664 C C . ARG A 1 88 ? -2.586 -2.463 12.953 1.00 60.66 88 ARG A C 1
ATOM 666 O O . ARG A 1 88 ? -2.971 -2.432 14.120 1.00 60.66 88 ARG A O 1
ATOM 673 N N . MET A 1 89 ? -3.349 -2.118 11.923 1.00 61.44 89 MET A N 1
ATOM 674 C CA . MET A 1 89 ? -4.740 -1.701 12.072 1.00 61.44 89 MET A CA 1
ATOM 675 C C . MET A 1 89 ? -5.655 -2.875 12.424 1.00 61.44 89 MET A C 1
ATOM 677 O O . MET A 1 89 ? -6.529 -2.719 13.274 1.00 61.44 89 MET A O 1
ATOM 681 N N . GLU A 1 90 ? -5.407 -4.060 11.867 1.00 64.25 90 GLU A N 1
ATOM 682 C CA . GLU A 1 90 ? -6.147 -5.283 12.191 1.00 64.25 90 GLU A CA 1
ATOM 683 C C . GLU A 1 90 ? -5.886 -5.768 13.631 1.00 64.25 90 GLU A C 1
ATOM 685 O O . GLU A 1 90 ? -6.823 -6.104 14.351 1.00 64.25 90 GLU A O 1
ATOM 690 N N . ILE A 1 91 ? -4.644 -5.691 14.123 1.00 59.00 91 ILE A N 1
ATOM 691 C CA . ILE A 1 91 ? -4.309 -6.045 15.516 1.00 59.00 91 ILE A CA 1
ATOM 692 C C . ILE A 1 91 ? -4.978 -5.091 16.517 1.00 59.00 91 ILE A C 1
ATOM 694 O O . ILE A 1 91 ? -5.489 -5.524 17.549 1.00 59.00 91 ILE A O 1
ATOM 698 N N . GLN A 1 92 ? -5.003 -3.782 16.241 1.00 61.88 92 GLN A N 1
ATOM 699 C CA . GLN A 1 92 ? -5.695 -2.838 17.129 1.00 61.88 92 GLN A CA 1
ATOM 700 C C . GLN A 1 92 ? -7.220 -3.020 17.115 1.00 61.88 92 GLN A C 1
ATOM 702 O O . GLN A 1 92 ? -7.889 -2.682 18.095 1.00 61.88 92 GLN A O 1
ATOM 707 N N .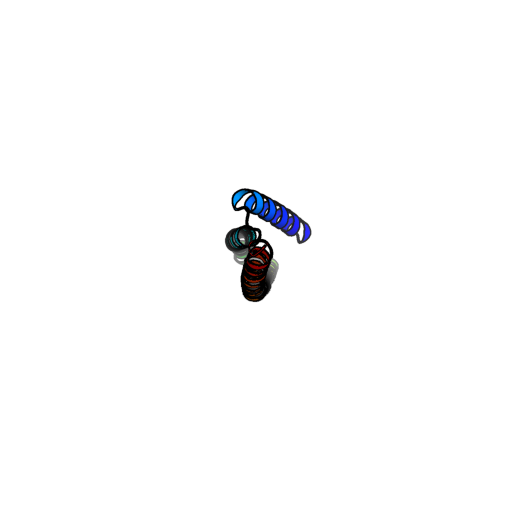 ARG A 1 93 ? -7.767 -3.603 16.044 1.00 60.44 93 ARG A N 1
ATOM 708 C CA . ARG A 1 93 ? -9.196 -3.875 15.874 1.00 60.44 93 ARG A CA 1
ATOM 709 C C . ARG A 1 93 ? -9.703 -4.965 16.817 1.00 60.44 93 ARG A C 1
ATOM 711 O O . ARG A 1 93 ? -10.713 -4.738 17.479 1.00 60.44 93 ARG A O 1
ATOM 718 N N . GLU A 1 94 ? -8.997 -6.094 16.936 1.00 62.91 94 GLU A N 1
ATOM 719 C CA . GLU A 1 94 ? -9.385 -7.172 17.866 1.00 62.91 94 GLU A CA 1
ATOM 720 C C . GLU A 1 94 ? -9.444 -6.683 19.320 1.00 62.91 94 GLU A C 1
ATOM 722 O O . GLU A 1 94 ? -10.358 -7.030 20.069 1.00 62.91 94 GLU A O 1
ATOM 727 N N . VAL A 1 95 ? -8.503 -5.826 19.722 1.00 66.69 95 VAL A N 1
ATOM 728 C CA . VAL A 1 95 ? -8.438 -5.294 21.091 1.00 66.69 95 VAL A CA 1
ATOM 729 C C . VAL A 1 95 ? -9.616 -4.360 21.392 1.00 66.69 95 VAL A C 1
ATOM 731 O O . VAL A 1 95 ? -10.217 -4.451 22.464 1.00 66.69 95 VAL A O 1
ATOM 734 N N . ILE A 1 96 ? -9.976 -3.474 20.457 1.00 70.06 96 ILE A N 1
ATOM 735 C CA . ILE A 1 96 ? -11.050 -2.490 20.663 1.00 70.06 96 ILE A CA 1
ATOM 736 C C . ILE A 1 96 ? -12.439 -3.146 20.616 1.00 70.06 96 ILE A C 1
ATOM 738 O O . ILE A 1 96 ? -13.299 -2.788 21.423 1.00 70.06 96 ILE A O 1
ATOM 742 N N . GLU A 1 97 ? -12.665 -4.113 19.721 1.00 72.00 97 GLU A N 1
ATOM 743 C CA . GLU A 1 97 ? -13.923 -4.879 19.657 1.00 72.00 97 GLU A CA 1
ATOM 744 C C . GLU A 1 97 ? -14.165 -5.667 20.949 1.00 72.00 97 GLU A C 1
ATOM 746 O O . GLU A 1 97 ? -15.226 -5.540 21.571 1.00 72.00 97 GLU A O 1
ATOM 751 N N . ASN A 1 98 ? -13.148 -6.394 21.422 1.00 74.12 98 ASN A N 1
ATOM 752 C CA . ASN A 1 98 ? -13.233 -7.132 22.680 1.00 74.12 98 ASN A CA 1
ATOM 753 C C . ASN A 1 98 ? -13.513 -6.192 23.863 1.00 74.12 98 ASN A C 1
ATOM 755 O O . ASN A 1 98 ? -14.400 -6.463 24.673 1.00 74.12 98 ASN A O 1
ATOM 759 N N . ALA A 1 99 ? -12.845 -5.035 23.928 1.00 77.62 99 ALA A N 1
ATOM 760 C CA . ALA A 1 99 ? -13.082 -4.043 24.977 1.00 77.62 99 ALA A CA 1
ATOM 761 C C . ALA A 1 99 ? -14.505 -3.451 24.936 1.00 77.62 99 ALA A C 1
ATOM 763 O O . ALA A 1 99 ? -15.138 -3.286 25.982 1.00 77.62 99 ALA A O 1
ATOM 764 N N . LYS A 1 100 ? -15.048 -3.162 23.745 1.00 78.12 100 LYS A N 1
ATOM 765 C CA . LYS A 1 100 ? -16.430 -2.676 23.588 1.00 78.12 100 LYS A CA 1
ATOM 766 C C . LYS A 1 100 ? -17.453 -3.724 24.017 1.00 78.12 100 LYS A C 1
ATOM 768 O O . LYS A 1 100 ? -18.436 -3.369 24.671 1.00 78.12 100 LYS A O 1
ATOM 773 N N . GLN A 1 101 ? -17.242 -4.996 23.678 1.00 84.69 101 GLN A N 1
ATOM 774 C CA . GLN A 1 101 ? -18.135 -6.073 24.105 1.00 84.69 101 GLN A CA 1
ATOM 775 C C . GLN A 1 101 ? -18.130 -6.250 25.623 1.00 84.69 101 GLN A C 1
ATOM 777 O O . GLN A 1 101 ? -19.201 -6.338 26.229 1.00 84.69 101 GLN A O 1
ATOM 782 N N . GLU A 1 102 ? -16.953 -6.249 26.244 1.00 81.88 102 GLU A N 1
ATOM 783 C CA . GLU A 1 102 ? -16.807 -6.339 27.699 1.00 81.88 102 GLU A CA 1
ATOM 784 C C . GLU A 1 102 ? -17.484 -5.153 28.403 1.00 81.88 102 GLU A C 1
ATOM 786 O O . GLU A 1 102 ? -18.265 -5.340 29.340 1.00 81.88 102 GLU A O 1
ATOM 791 N N . LEU A 1 103 ? -17.300 -3.935 27.885 1.00 83.88 103 LEU A N 1
ATOM 792 C CA . LEU A 1 103 ? -17.955 -2.736 28.408 1.00 83.88 103 LEU A CA 1
ATOM 793 C C . LEU A 1 103 ? -19.484 -2.804 28.266 1.00 83.88 103 LEU A C 1
ATOM 795 O O . LEU A 1 103 ? -20.216 -2.456 29.194 1.00 83.88 103 LEU A O 1
ATOM 799 N N . LYS A 1 104 ? -19.989 -3.290 27.127 1.00 85.56 104 LYS A N 1
ATOM 800 C CA . LYS A 1 104 ? -21.430 -3.439 26.876 1.00 85.56 104 LYS A CA 1
ATOM 801 C C . LYS A 1 104 ? -22.062 -4.467 27.818 1.00 85.56 104 LYS A C 1
ATOM 803 O O . LYS A 1 104 ? -23.146 -4.214 28.346 1.00 85.56 104 LYS A O 1
ATOM 808 N N . LYS A 1 105 ? -21.375 -5.585 28.085 1.00 86.56 105 LYS A N 1
ATOM 809 C CA . LYS A 1 105 ? -21.793 -6.579 29.089 1.00 86.56 105 LYS A CA 1
ATOM 810 C C . LYS A 1 105 ? -21.813 -5.971 30.493 1.00 86.56 105 LYS A C 1
ATOM 812 O O . LYS A 1 105 ? -22.816 -6.107 31.191 1.00 86.56 105 LYS A O 1
ATOM 817 N N . ALA A 1 106 ? -20.758 -5.256 30.888 1.00 83.50 106 ALA A N 1
ATOM 818 C CA . ALA A 1 106 ? -20.673 -4.609 32.198 1.00 83.50 106 ALA A CA 1
ATOM 819 C C . ALA A 1 106 ? -21.797 -3.577 32.410 1.00 83.50 106 ALA A C 1
ATOM 821 O O . ALA A 1 106 ? -22.476 -3.595 33.438 1.00 83.50 106 ALA A O 1
ATOM 822 N N . MET A 1 107 ? -22.071 -2.734 31.409 1.00 85.38 107 MET A N 1
ATOM 823 C CA . MET A 1 107 ? -23.176 -1.769 31.459 1.00 85.38 107 MET A CA 1
ATOM 824 C C . MET A 1 107 ? -24.547 -2.453 31.541 1.00 85.38 107 MET A C 1
ATOM 826 O O . MET A 1 107 ? -25.412 -2.010 32.299 1.00 85.38 107 MET A O 1
ATOM 830 N N . ALA A 1 108 ? -24.751 -3.555 30.814 1.00 86.69 108 ALA A N 1
ATOM 831 C CA . ALA A 1 108 ? -25.993 -4.324 30.878 1.00 86.69 108 ALA A CA 1
ATOM 832 C C . ALA A 1 108 ? -26.220 -4.953 32.267 1.00 86.69 108 ALA A C 1
ATOM 834 O O . ALA A 1 108 ? -27.348 -4.942 32.769 1.00 86.69 108 ALA A O 1
ATOM 835 N N . LEU A 1 109 ? -25.159 -5.445 32.919 1.00 84.69 109 LEU A N 1
ATOM 836 C CA . LEU A 1 109 ? -25.223 -5.992 34.278 1.00 84.69 109 LEU A CA 1
ATOM 837 C C . LEU A 1 109 ? -25.586 -4.924 35.317 1.00 84.69 109 LEU A C 1
ATOM 839 O O . LEU A 1 109 ? -26.435 -5.175 36.178 1.00 84.69 109 LEU A O 1
ATOM 843 N N . ILE A 1 110 ? -24.993 -3.731 35.211 1.00 83.50 110 ILE A N 1
ATOM 844 C CA . ILE A 1 110 ? -25.270 -2.598 36.107 1.00 83.50 110 ILE A CA 1
ATOM 845 C C . ILE A 1 110 ? -26.714 -2.110 35.935 1.00 83.50 110 ILE A C 1
ATOM 847 O O . ILE A 1 110 ? -27.432 -1.947 36.921 1.00 83.50 110 ILE A O 1
ATOM 851 N N . ASN A 1 111 ? -27.176 -1.940 34.692 1.00 85.00 111 ASN A N 1
ATOM 852 C CA . ASN A 1 111 ? -28.539 -1.490 34.401 1.00 85.00 111 ASN A CA 1
ATOM 853 C C . ASN A 1 111 ? -29.601 -2.452 34.970 1.00 85.00 111 ASN A C 1
ATOM 855 O O . ASN A 1 111 ? -30.595 -2.031 35.566 1.00 85.00 111 ASN A O 1
ATOM 859 N N . ASN A 1 112 ? -29.367 -3.761 34.845 1.00 81.94 112 ASN A N 1
ATOM 860 C CA . ASN A 1 112 ? -30.289 -4.770 35.361 1.00 81.94 112 ASN A CA 1
ATOM 861 C C . ASN A 1 112 ? -30.295 -4.824 36.905 1.00 81.94 112 ASN A C 1
ATOM 863 O O . ASN A 1 112 ? -31.346 -5.024 37.517 1.00 81.94 112 ASN A O 1
ATOM 867 N N . HIS A 1 113 ? -29.148 -4.583 37.553 1.00 74.19 113 HIS A N 1
ATOM 868 C CA . HIS A 1 113 ? -29.055 -4.495 39.016 1.00 74.19 113 HIS A CA 1
ATOM 869 C C . HIS A 1 113 ? -29.739 -3.250 39.592 1.00 74.19 113 HIS A C 1
ATOM 871 O O . HIS A 1 113 ? -30.439 -3.356 40.601 1.00 74.19 113 HIS A O 1
ATOM 877 N N . SER A 1 114 ? -29.601 -2.090 38.946 1.00 66.50 114 SER A N 1
ATOM 878 C CA . SER A 1 114 ? -30.281 -0.861 39.380 1.00 66.50 114 SER A CA 1
ATOM 879 C C . SER A 1 114 ? -31.802 -0.964 39.255 1.00 66.50 114 SER A C 1
ATOM 881 O O . SER A 1 114 ? -32.518 -0.493 40.136 1.00 66.50 114 SER A O 1
ATOM 883 N N . ARG A 1 115 ? -32.322 -1.667 38.238 1.00 62.12 115 ARG A N 1
ATOM 884 C CA . ARG A 1 115 ? -33.768 -1.929 38.111 1.00 62.12 115 ARG A CA 1
ATOM 885 C C . ARG A 1 115 ? -34.344 -2.771 39.251 1.00 62.12 115 ARG A C 1
ATOM 887 O O . ARG A 1 115 ? -35.472 -2.526 39.666 1.00 62.12 115 ARG A O 1
ATOM 894 N N . ARG A 1 116 ? -33.590 -3.737 39.787 1.00 61.75 116 ARG A N 1
ATOM 895 C CA . ARG A 1 116 ? -34.059 -4.585 40.900 1.00 61.75 116 ARG A CA 1
ATOM 896 C C . ARG A 1 116 ? -34.141 -3.846 42.234 1.00 61.75 116 ARG A C 1
ATOM 898 O O . ARG A 1 116 ? -34.952 -4.229 43.067 1.00 61.75 116 ARG A O 1
ATOM 905 N N . ARG A 1 117 ? -33.344 -2.791 42.434 1.00 62.12 117 ARG A N 1
ATOM 906 C CA . ARG A 1 117 ? -33.410 -1.973 43.658 1.00 62.12 117 ARG A CA 1
ATOM 907 C C . ARG A 1 117 ? -34.560 -0.964 43.662 1.00 62.12 117 ARG A C 1
ATOM 909 O O . ARG A 1 117 ? -35.019 -0.607 44.735 1.00 62.12 117 ARG A O 1
ATOM 916 N N . VAL A 1 118 ? -35.030 -0.525 42.494 1.00 62.94 118 VAL A N 1
ATOM 917 C CA . VAL A 1 118 ? -36.121 0.466 42.382 1.00 62.94 118 VAL A CA 1
ATOM 918 C C . VAL A 1 118 ? -37.510 -0.180 42.465 1.00 62.94 118 VAL A C 1
ATOM 920 O O . VAL A 1 118 ? -38.441 0.454 42.938 1.00 62.94 118 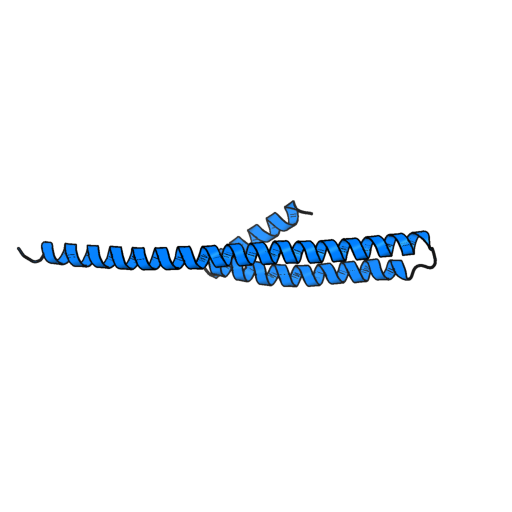VAL A O 1
ATOM 923 N N . ASN A 1 119 ? -37.654 -1.445 42.059 1.00 60.66 119 ASN A N 1
ATOM 924 C CA . ASN A 1 119 ? -38.949 -2.143 42.008 1.00 60.66 119 ASN A CA 1
ATOM 925 C C . ASN A 1 119 ? -39.288 -2.949 43.282 1.00 60.66 119 ASN A C 1
ATOM 927 O O . ASN A 1 119 ? -40.210 -3.759 43.261 1.00 60.66 119 ASN A O 1
ATOM 931 N N . GLY A 1 120 ? -38.487 -2.805 44.343 1.00 60.22 120 GLY A N 1
ATOM 932 C CA . GLY A 1 120 ? -38.612 -3.544 45.606 1.00 60.22 120 GLY A CA 1
ATOM 933 C C . GLY A 1 120 ? -39.147 -2.715 46.776 1.00 60.22 120 GLY A C 1
ATOM 934 O O . GLY A 1 120 ? -38.866 -3.068 47.918 1.00 60.22 120 GLY A O 1
ATOM 935 N N . ASN A 1 121 ? -39.853 -1.617 46.497 1.00 50.62 121 ASN A N 1
ATOM 936 C CA . ASN A 1 121 ? -40.469 -0.718 47.476 1.00 50.62 121 ASN A CA 1
ATOM 937 C C . ASN A 1 121 ? -41.968 -0.600 47.187 1.00 50.62 121 ASN A C 1
ATOM 939 O O . ASN A 1 121 ? -42.732 -0.397 48.151 1.00 50.62 121 ASN A O 1
#

Sequence (121 aa):
MGSEYAILMMERFYEELHNVGDPYEALAITANRIGSALMASGMTVVFGFAALIASPFNIIGNFGLVTVLSVIFALITTFIVFVVLMIRMEIQREVIENAKQELKKAMALINNHSRRRVNGN

R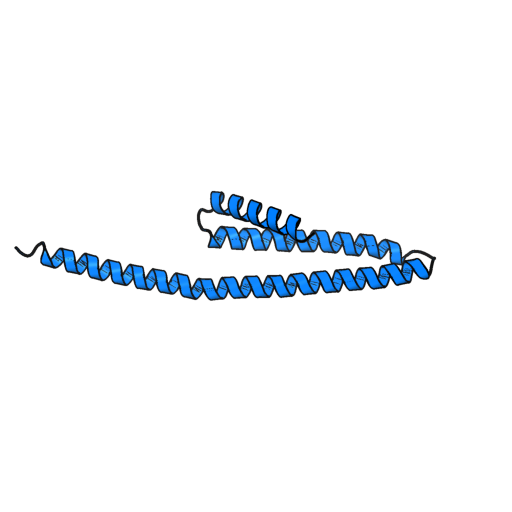adius of gyration: 24.91 Å; chains: 1; bounding box: 64×22×76 Å

Secondary structure (DSSP, 8-state):
-HHHHHHHHHHHHHHHHHHHS-HHHHHHHHHHHHHHHHHHHHHHHHHHHHHHHT-S-HHHHHHHHHHHHHHHHHHHHHHHHHHHHHHHHHHHHHHHHHHHHHHHHHHHHHHHHHHHHHS--